Protein AF-A0A963J212-F1 (afdb_monomer)

Structure (mmCIF, N/CA/C/O backbone):
data_AF-A0A963J212-F1
#
_entry.id   AF-A0A963J212-F1
#
loop_
_atom_site.group_PDB
_atom_site.id
_atom_site.type_symbol
_atom_site.label_atom_id
_atom_site.label_alt_id
_atom_site.label_comp_id
_atom_site.label_asym_id
_atom_site.label_entity_id
_atom_site.label_seq_id
_atom_site.pdbx_PDB_ins_code
_atom_site.Cartn_x
_atom_site.Cartn_y
_atom_site.Cartn_z
_atom_site.occupancy
_atom_site.B_iso_or_equiv
_atom_site.auth_seq_id
_atom_site.auth_comp_id
_atom_site.auth_asym_id
_atom_site.auth_atom_id
_atom_site.pdbx_PDB_model_num
ATOM 1 N N . ALA A 1 1 ? 13.273 2.070 -7.114 1.00 79.88 1 ALA A N 1
ATOM 2 C CA . ALA A 1 1 ? 12.633 3.326 -6.672 1.00 79.88 1 ALA A CA 1
ATOM 3 C C . ALA A 1 1 ? 11.195 3.090 -6.200 1.00 79.88 1 ALA A C 1
ATOM 5 O O . ALA A 1 1 ? 10.994 3.070 -4.996 1.00 79.88 1 ALA A O 1
ATOM 6 N N . ASN A 1 2 ? 10.243 2.763 -7.089 1.00 90.06 2 ASN A N 1
ATOM 7 C CA . ASN A 1 2 ? 8.800 2.723 -6.768 1.00 90.06 2 ASN A CA 1
ATOM 8 C C . ASN A 1 2 ? 8.402 1.951 -5.493 1.00 90.06 2 ASN A C 1
ATOM 10 O O . ASN A 1 2 ? 7.568 2.420 -4.726 1.00 90.06 2 ASN A O 1
ATOM 14 N N . SER A 1 3 ? 8.986 0.773 -5.239 1.00 86.44 3 SER A N 1
ATOM 15 C CA . SER A 1 3 ? 8.664 0.019 -4.018 1.00 86.44 3 SER A CA 1
ATOM 16 C C . SER A 1 3 ? 9.127 0.719 -2.742 1.00 86.44 3 SER A C 1
ATOM 18 O O . SER A 1 3 ? 8.385 0.702 -1.772 1.00 86.44 3 SER A O 1
ATOM 20 N N . PHE A 1 4 ? 10.288 1.381 -2.743 1.00 90.56 4 PHE A N 1
ATOM 21 C CA . PHE A 1 4 ? 10.758 2.139 -1.579 1.00 90.56 4 PHE A CA 1
ATOM 22 C C . PHE A 1 4 ? 9.894 3.371 -1.305 1.00 90.56 4 PHE A C 1
ATOM 24 O O . PHE A 1 4 ? 9.629 3.673 -0.151 1.00 90.56 4 PHE A O 1
ATOM 31 N N . GLU A 1 5 ? 9.402 4.038 -2.346 1.00 92.12 5 GLU A N 1
ATOM 32 C CA . GLU A 1 5 ? 8.518 5.205 -2.214 1.00 92.12 5 GLU A CA 1
ATOM 33 C C . GLU A 1 5 ? 7.135 4.825 -1.668 1.00 92.12 5 GLU A C 1
ATOM 35 O O . GLU A 1 5 ? 6.524 5.596 -0.937 1.00 92.12 5 GLU A O 1
ATOM 40 N N . ALA A 1 6 ? 6.645 3.624 -1.991 1.00 93.38 6 ALA A N 1
ATOM 41 C CA . ALA A 1 6 ? 5.349 3.133 -1.526 1.00 93.38 6 ALA A CA 1
ATOM 42 C C . ALA A 1 6 ? 5.374 2.607 -0.075 1.00 93.38 6 ALA A C 1
ATOM 44 O O . ALA A 1 6 ? 4.333 2.553 0.581 1.00 93.38 6 ALA A O 1
ATOM 45 N N . LEU A 1 7 ? 6.543 2.200 0.437 1.00 93.94 7 LEU A N 1
ATOM 46 C CA . LEU A 1 7 ? 6.676 1.609 1.774 1.00 93.94 7 LEU A CA 1
ATOM 47 C C . LEU A 1 7 ? 6.249 2.553 2.915 1.00 93.94 7 LEU A C 1
ATOM 49 O O . LEU A 1 7 ? 5.465 2.103 3.751 1.00 93.94 7 LEU A O 1
ATOM 53 N N . PRO A 1 8 ? 6.676 3.834 2.964 1.00 97.00 8 PRO A N 1
ATOM 54 C CA . PRO A 1 8 ? 6.245 4.763 4.007 1.00 97.00 8 PRO A CA 1
ATOM 55 C C . PRO A 1 8 ? 4.724 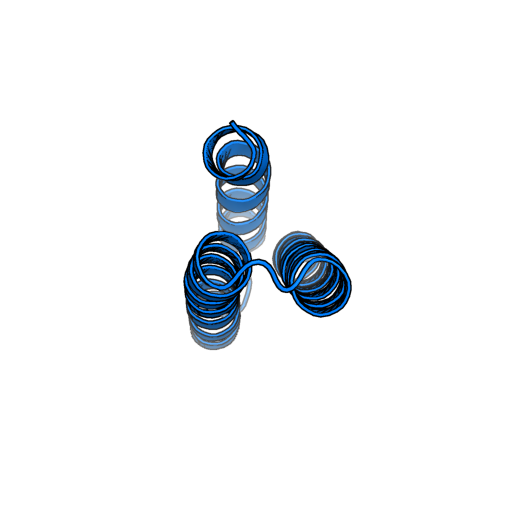4.894 4.117 1.00 97.00 8 PRO A C 1
ATOM 57 O O . PRO A 1 8 ? 4.202 4.896 5.228 1.00 97.00 8 PRO A O 1
ATOM 60 N N . PHE A 1 9 ? 4.004 4.927 2.989 1.00 96.31 9 PHE A N 1
ATOM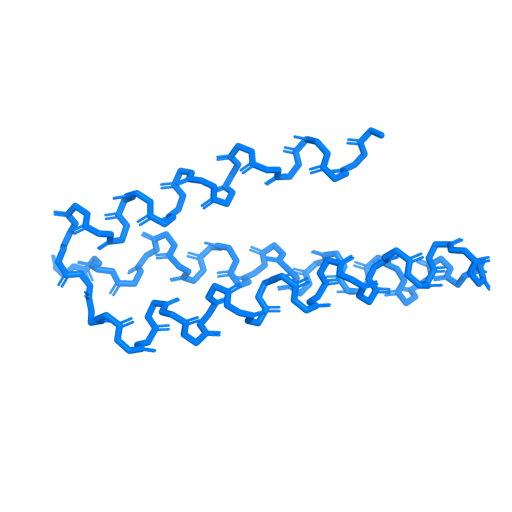 61 C CA . PHE A 1 9 ? 2.538 4.984 2.986 1.00 96.31 9 PHE A CA 1
ATOM 62 C C . PHE A 1 9 ? 1.921 3.749 3.642 1.00 96.31 9 PHE A C 1
ATOM 64 O O . PHE A 1 9 ? 1.030 3.863 4.475 1.00 96.31 9 PHE A O 1
ATOM 71 N N . PHE A 1 10 ? 2.418 2.557 3.304 1.00 98.00 10 PHE A N 1
ATOM 72 C CA . PHE A 1 10 ? 1.944 1.305 3.898 1.00 98.00 10 PHE A CA 1
ATOM 73 C C . PHE A 1 10 ? 2.205 1.216 5.393 1.00 98.00 10 PHE A C 1
ATOM 75 O O . PHE A 1 10 ? 1.291 0.896 6.150 1.00 98.00 10 PHE A O 1
ATOM 82 N N . ILE A 1 11 ? 3.418 1.561 5.820 1.00 98.06 11 ILE A N 1
ATOM 83 C CA . ILE A 1 11 ? 3.771 1.589 7.239 1.00 98.06 11 ILE A CA 1
ATOM 84 C C . ILE A 1 11 ? 2.857 2.570 7.983 1.00 98.06 11 ILE A C 1
ATOM 86 O O . ILE A 1 11 ? 2.272 2.204 9.000 1.00 98.06 11 ILE A O 1
ATOM 90 N N . ALA A 1 12 ? 2.677 3.785 7.457 1.00 98.12 12 ALA A N 1
ATOM 91 C CA . ALA A 1 12 ? 1.825 4.795 8.077 1.00 98.12 12 ALA A CA 1
ATOM 92 C C . ALA A 1 12 ? 0.363 4.331 8.190 1.00 98.12 12 ALA A C 1
ATOM 94 O O . ALA A 1 12 ? -0.234 4.459 9.256 1.00 98.12 12 ALA A O 1
ATOM 95 N N . ALA A 1 13 ? -0.200 3.746 7.128 1.00 98.19 13 ALA A N 1
ATOM 96 C CA . ALA A 1 13 ? -1.571 3.245 7.121 1.00 98.19 13 ALA A CA 1
ATOM 97 C C . ALA A 1 13 ? -1.799 2.146 8.169 1.00 98.19 13 ALA A C 1
ATOM 99 O O . ALA A 1 13 ? -2.758 2.222 8.935 1.00 98.19 13 ALA A O 1
ATOM 100 N N . VAL A 1 14 ? -0.902 1.157 8.245 1.00 98.25 14 VAL A N 1
ATOM 101 C CA . VAL A 1 14 ? -0.994 0.058 9.221 1.00 98.25 14 VAL A CA 1
ATOM 102 C C . VAL A 1 14 ? -0.869 0.579 10.654 1.00 98.25 14 VAL A C 1
ATOM 104 O O . VAL A 1 14 ? -1.651 0.187 11.518 1.00 98.25 14 VAL A O 1
ATOM 107 N N . LEU A 1 15 ? 0.067 1.501 10.908 1.00 98.19 15 LEU A N 1
ATOM 108 C CA . LEU A 1 15 ? 0.232 2.115 12.228 1.00 98.19 15 LEU A CA 1
ATOM 109 C C . LEU A 1 15 ? -1.014 2.897 12.659 1.00 98.19 15 LEU A C 1
ATOM 111 O O . LEU A 1 15 ? -1.457 2.752 13.796 1.00 98.19 15 LEU A O 1
ATOM 115 N N . VAL A 1 16 ? -1.609 3.687 11.760 1.00 98.19 16 VAL A N 1
ATOM 116 C CA . VAL A 1 16 ? -2.851 4.424 12.043 1.00 98.19 16 VAL A CA 1
ATOM 117 C C . VAL A 1 16 ? -4.004 3.462 12.326 1.00 98.19 16 VAL A C 1
ATOM 119 O O . VAL A 1 16 ? -4.700 3.631 13.325 1.00 98.19 16 VAL A O 1
ATOM 122 N N . ALA A 1 17 ? -4.176 2.418 11.513 1.00 97.94 17 ALA A N 1
ATOM 123 C CA . ALA A 1 17 ? -5.214 1.412 11.726 1.00 97.94 17 ALA A CA 1
ATOM 124 C C . ALA A 1 17 ? -5.076 0.720 13.095 1.00 97.94 17 ALA A C 1
ATOM 126 O O . ALA A 1 17 ? -6.067 0.571 13.814 1.00 97.94 17 ALA A O 1
ATOM 127 N N . HIS A 1 18 ? -3.851 0.360 13.492 1.00 97.44 18 HIS A N 1
ATOM 128 C CA . HIS A 1 18 ? -3.572 -0.178 14.824 1.00 97.44 18 HIS A CA 1
ATOM 129 C C . HIS A 1 18 ? -3.893 0.824 15.935 1.00 97.44 18 HIS A C 1
ATOM 131 O O . HIS A 1 18 ? -4.567 0.464 16.899 1.00 97.44 18 HIS A O 1
ATOM 137 N N . GLN A 1 19 ? -3.456 2.078 15.796 1.00 97.69 19 GLN A N 1
ATOM 138 C CA . GLN A 1 19 ? -3.677 3.117 16.804 1.00 97.69 19 GLN A CA 1
ATOM 139 C C . GLN A 1 19 ? -5.169 3.416 17.013 1.00 97.69 19 GLN A C 1
ATOM 141 O O . GLN A 1 19 ? -5.590 3.730 18.124 1.00 97.69 19 GLN A O 1
ATOM 146 N N . LEU A 1 20 ? -5.975 3.286 15.958 1.00 97.56 20 LEU A N 1
ATOM 147 C CA . LEU A 1 20 ? -7.428 3.441 16.001 1.00 97.56 20 LEU A CA 1
ATOM 148 C C . LEU A 1 20 ? -8.165 2.179 16.484 1.00 97.56 20 LEU A C 1
ATOM 150 O O . LEU A 1 20 ? -9.397 2.177 16.550 1.00 97.56 20 LEU A O 1
ATOM 154 N N . GLY A 1 21 ? -7.454 1.097 16.812 1.00 96.38 21 GLY A N 1
ATOM 155 C CA . GLY A 1 21 ? -8.067 -0.163 17.230 1.00 96.38 21 GLY A CA 1
ATOM 156 C C . GLY A 1 21 ? -8.956 -0.762 16.139 1.00 96.38 21 GLY A C 1
ATOM 157 O O . GLY A 1 21 ? -10.088 -1.169 16.412 1.00 96.38 21 GLY A O 1
ATOM 158 N N . ALA A 1 22 ? -8.493 -0.739 14.887 1.00 97.12 22 ALA A N 1
ATOM 159 C CA . ALA A 1 22 ? -9.143 -1.443 13.790 1.00 97.12 22 ALA A CA 1
ATOM 160 C C . ALA A 1 22 ? -9.190 -2.959 14.055 1.00 97.12 22 ALA A C 1
ATOM 162 O O . ALA A 1 22 ? -8.336 -3.513 14.747 1.00 97.12 22 ALA A O 1
ATOM 163 N N . GLY A 1 23 ? -10.181 -3.652 13.487 1.00 96.81 23 GLY A N 1
ATOM 164 C CA . GLY A 1 23 ? -10.294 -5.104 13.628 1.00 96.81 23 GLY A CA 1
ATOM 165 C C . GLY A 1 23 ? -9.075 -5.821 13.039 1.00 96.81 23 GLY A C 1
ATOM 166 O O . GLY A 1 23 ? -8.871 -5.785 11.825 1.00 96.81 23 GLY A O 1
ATOM 167 N N . GLN A 1 24 ? -8.303 -6.503 13.891 1.00 96.69 24 GLN A N 1
ATOM 168 C CA . GLN A 1 24 ? -7.014 -7.111 13.537 1.00 96.69 24 GLN A CA 1
ATOM 169 C C . GLN A 1 24 ? -7.097 -8.026 12.307 1.00 96.69 24 GLN A C 1
ATOM 171 O O . GLN A 1 24 ? -6.315 -7.875 11.379 1.00 96.69 24 GLN A O 1
ATOM 176 N N . ALA A 1 25 ? -8.096 -8.911 12.245 1.00 97.56 25 ALA A N 1
ATOM 177 C CA . ALA A 1 25 ? -8.238 -9.851 11.130 1.00 97.56 25 ALA A CA 1
ATOM 178 C C . ALA A 1 25 ? -8.457 -9.156 9.771 1.00 97.56 25 ALA A C 1
ATOM 180 O O . ALA A 1 25 ? -7.961 -9.621 8.747 1.00 97.56 25 ALA A O 1
ATOM 181 N N . VAL A 1 26 ? -9.189 -8.035 9.752 1.00 97.62 26 VAL A N 1
ATOM 182 C CA . VAL A 1 26 ? -9.418 -7.262 8.520 1.00 97.62 26 VAL A CA 1
ATOM 183 C C . VAL A 1 26 ? -8.153 -6.500 8.132 1.00 97.62 26 VAL A C 1
ATOM 185 O O . VAL A 1 26 ? -7.799 -6.468 6.954 1.00 97.62 26 VAL A O 1
ATOM 188 N N . LEU A 1 27 ? -7.445 -5.937 9.117 1.00 98.25 27 LEU A N 1
ATOM 189 C CA . LEU A 1 27 ? -6.154 -5.287 8.903 1.00 98.25 27 LEU A CA 1
ATOM 190 C C . LEU A 1 27 ? -5.128 -6.266 8.311 1.00 98.25 27 LEU A C 1
ATOM 192 O O . LEU A 1 27 ? -4.510 -5.948 7.297 1.00 98.25 27 LEU A O 1
ATOM 196 N N . ASP A 1 28 ? -5.007 -7.467 8.880 1.00 98.31 28 ASP A N 1
ATOM 197 C CA . ASP A 1 28 ? -4.089 -8.511 8.413 1.00 98.31 28 ASP A CA 1
ATOM 198 C C . ASP A 1 28 ? -4.411 -8.943 6.975 1.00 98.31 28 ASP A C 1
ATOM 200 O O . ASP A 1 28 ? -3.516 -9.047 6.134 1.00 98.31 28 ASP A O 1
ATOM 204 N N . LEU A 1 29 ? -5.697 -9.132 6.654 1.00 98.50 29 LEU A N 1
ATOM 205 C CA . LEU A 1 29 ? -6.132 -9.496 5.305 1.00 98.50 29 LEU A CA 1
ATOM 206 C C . LEU A 1 29 ? -5.762 -8.418 4.276 1.00 98.50 29 LEU A C 1
ATOM 208 O O . LEU A 1 29 ? -5.221 -8.734 3.213 1.00 98.50 29 LEU A O 1
ATOM 212 N N . LEU A 1 30 ? -6.032 -7.146 4.584 1.00 98.38 30 LEU A N 1
ATOM 213 C CA . LEU A 1 30 ? -5.692 -6.030 3.700 1.00 98.38 30 LEU A CA 1
ATOM 214 C C . LEU A 1 30 ? -4.173 -5.844 3.575 1.00 98.38 30 LEU A C 1
ATOM 216 O O . LEU A 1 30 ? -3.681 -5.550 2.484 1.00 98.38 30 LEU A O 1
ATOM 220 N N . ALA A 1 31 ? -3.420 -6.060 4.656 1.00 98.38 31 ALA A N 1
ATOM 221 C CA . ALA A 1 31 ? -1.963 -6.012 4.648 1.00 98.38 31 ALA A CA 1
ATOM 222 C C . ALA A 1 31 ? -1.363 -7.099 3.742 1.00 98.38 31 ALA A C 1
ATOM 224 O O . ALA A 1 31 ? -0.515 -6.799 2.898 1.00 98.38 31 ALA A O 1
ATOM 225 N N . VAL A 1 32 ? -1.847 -8.341 3.845 1.00 98.62 32 VAL A N 1
ATOM 226 C CA . VAL A 1 32 ? -1.442 -9.437 2.951 1.0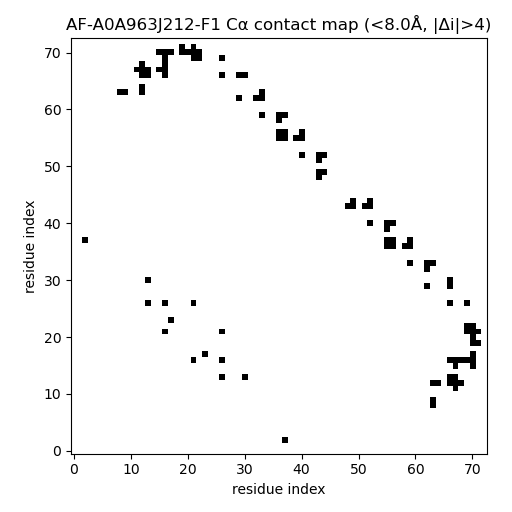0 98.62 32 VAL A CA 1
ATOM 227 C C . VAL A 1 32 ? -1.805 -9.114 1.503 1.00 98.62 32 VAL A C 1
ATOM 229 O O . VAL A 1 32 ? -0.959 -9.251 0.618 1.00 98.62 32 VAL A O 1
ATOM 232 N N . LEU A 1 33 ? -3.023 -8.627 1.248 1.00 98.50 33 LEU A N 1
ATOM 233 C CA . LEU A 1 33 ? -3.454 -8.232 -0.093 1.00 98.50 33 LEU A CA 1
ATOM 234 C C . LEU A 1 33 ? -2.541 -7.151 -0.692 1.00 98.50 33 LEU A C 1
ATOM 236 O O . LEU A 1 33 ? -2.137 -7.264 -1.850 1.00 98.50 33 LEU A O 1
ATOM 240 N N . TYR A 1 34 ? -2.169 -6.134 0.091 1.00 98.44 34 TYR A N 1
ATOM 241 C CA . TYR A 1 34 ? -1.221 -5.108 -0.340 1.00 98.44 34 TYR A CA 1
ATOM 242 C C . TYR A 1 34 ? 0.124 -5.723 -0.744 1.00 98.44 34 TYR A C 1
ATOM 244 O O . TYR A 1 34 ? 0.618 -5.449 -1.840 1.00 98.44 34 TYR A O 1
ATOM 252 N N . VAL A 1 35 ? 0.701 -6.590 0.096 1.00 98.00 35 VAL A N 1
ATOM 253 C CA . VAL A 1 35 ? 1.982 -7.255 -0.193 1.00 98.00 35 VAL A CA 1
ATOM 254 C C . VAL A 1 35 ? 1.894 -8.092 -1.470 1.00 98.00 35 VAL A C 1
ATOM 256 O 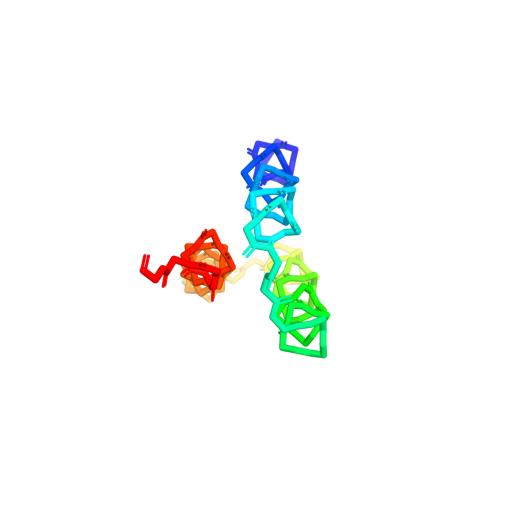O . VAL A 1 35 ? 2.771 -7.981 -2.328 1.00 98.00 35 VAL A O 1
ATOM 259 N N . LEU A 1 36 ? 0.817 -8.861 -1.656 1.00 98.44 36 LEU A N 1
ATOM 260 C CA . LEU A 1 36 ? 0.597 -9.638 -2.879 1.00 98.44 36 LEU A CA 1
ATOM 261 C C . LEU A 1 36 ? 0.525 -8.737 -4.117 1.00 98.44 36 LEU A C 1
ATOM 263 O O . LEU A 1 36 ? 1.186 -9.019 -5.116 1.00 98.44 36 LEU A O 1
ATOM 267 N N . LEU A 1 37 ? -0.198 -7.615 -4.054 1.00 98.00 37 LEU A N 1
ATOM 268 C CA . LEU A 1 37 ? -0.242 -6.641 -5.149 1.00 98.00 37 LEU A CA 1
ATOM 269 C C . LEU A 1 37 ? 1.146 -6.059 -5.454 1.00 98.00 37 LEU A C 1
ATOM 271 O O . LEU A 1 37 ? 1.479 -5.852 -6.620 1.00 98.00 37 LEU A O 1
ATOM 275 N N . ARG A 1 38 ? 2.001 -5.849 -4.444 1.00 96.94 38 ARG A N 1
ATOM 276 C CA . ARG A 1 38 ? 3.395 -5.427 -4.668 1.00 96.94 38 ARG A CA 1
ATOM 277 C C . ARG A 1 38 ? 4.226 -6.510 -5.359 1.00 96.94 38 ARG A C 1
ATOM 279 O O . ARG A 1 38 ? 5.015 -6.173 -6.241 1.00 96.94 38 ARG A O 1
ATOM 286 N N . LEU A 1 39 ? 4.030 -7.785 -5.023 1.00 97.44 39 LEU A N 1
ATOM 287 C CA . LEU A 1 39 ? 4.680 -8.898 -5.724 1.00 97.44 39 LEU A CA 1
ATOM 288 C C . LEU A 1 39 ? 4.209 -8.987 -7.184 1.00 97.44 39 LEU A C 1
ATOM 290 O O . LEU A 1 39 ? 5.039 -9.066 -8.090 1.00 97.44 39 LEU A O 1
ATOM 294 N N . PHE A 1 40 ? 2.900 -8.874 -7.435 1.00 97.44 40 PHE A N 1
ATOM 295 C CA . PHE A 1 40 ? 2.352 -8.821 -8.794 1.00 97.44 40 PHE A CA 1
ATOM 296 C C . PHE A 1 40 ? 2.892 -7.632 -9.589 1.00 97.44 40 PHE A C 1
ATOM 298 O O . PHE A 1 40 ? 3.259 -7.797 -10.750 1.00 97.44 40 PHE A O 1
ATOM 305 N N . TYR A 1 41 ? 3.012 -6.453 -8.975 1.00 96.38 41 TYR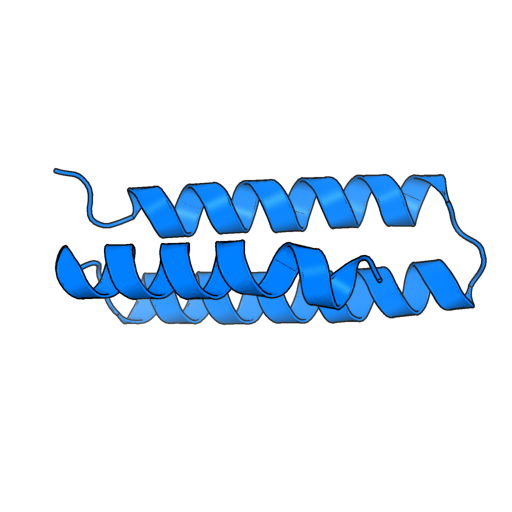 A N 1
ATOM 306 C CA . TYR A 1 41 ? 3.602 -5.281 -9.622 1.00 96.38 41 TYR A CA 1
ATOM 307 C C . TYR A 1 41 ? 5.029 -5.565 -10.113 1.00 96.38 41 TYR A C 1
ATOM 309 O O . TYR A 1 41 ? 5.366 -5.208 -11.242 1.00 96.38 41 TYR A O 1
ATOM 317 N N . ILE A 1 42 ? 5.854 -6.230 -9.295 1.00 95.94 42 ILE A N 1
ATOM 318 C CA . ILE A 1 42 ? 7.226 -6.607 -9.667 1.00 95.94 42 ILE A CA 1
ATOM 319 C C . ILE A 1 42 ? 7.210 -7.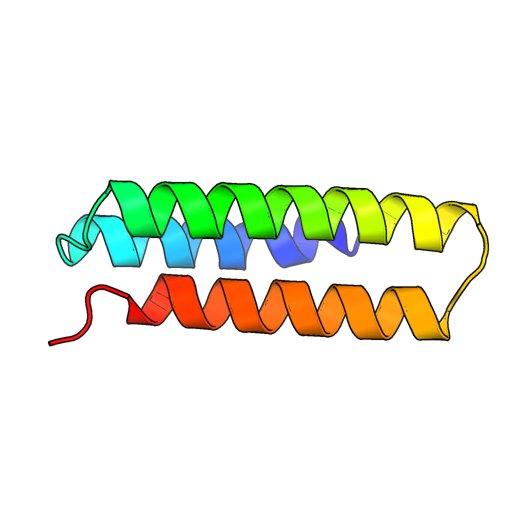599 -10.837 1.00 95.94 42 ILE A C 1
ATOM 321 O O . ILE A 1 42 ? 7.946 -7.400 -11.800 1.00 95.94 42 ILE A O 1
ATOM 325 N N . MET A 1 43 ? 6.337 -8.610 -10.814 1.00 96.88 43 MET A N 1
ATOM 326 C CA . MET A 1 43 ? 6.213 -9.566 -11.925 1.00 96.88 43 MET A CA 1
ATOM 327 C C . MET A 1 43 ? 5.804 -8.881 -13.239 1.00 96.88 43 MET A C 1
ATOM 329 O O . MET A 1 43 ? 6.402 -9.151 -14.281 1.00 96.88 43 MET A O 1
ATOM 333 N N . MET A 1 44 ? 4.859 -7.935 -13.195 1.00 96.12 44 MET A N 1
ATOM 334 C CA . MET A 1 44 ? 4.450 -7.144 -14.368 1.00 96.12 44 MET A CA 1
ATOM 335 C C . MET A 1 44 ? 5.556 -6.203 -14.857 1.00 96.12 44 MET A C 1
ATOM 337 O O . MET A 1 44 ? 5.642 -5.921 -16.050 1.00 96.12 44 MET A O 1
ATOM 341 N N . TYR A 1 45 ? 6.399 -5.706 -13.945 1.00 94.31 45 TYR A N 1
ATOM 342 C CA . TYR A 1 45 ? 7.561 -4.893 -14.291 1.00 94.31 45 TYR A CA 1
ATOM 343 C C . TYR A 1 45 ? 8.600 -5.715 -15.056 1.00 94.31 45 TYR A C 1
ATOM 345 O O . TYR A 1 45 ? 9.074 -5.268 -16.095 1.00 94.31 45 TYR A O 1
ATOM 353 N N . VAL A 1 46 ? 8.932 -6.912 -14.563 1.00 96.25 46 VAL A N 1
ATOM 354 C CA . VAL A 1 46 ? 9.907 -7.808 -15.210 1.00 96.25 46 VAL A CA 1
ATOM 355 C C . VAL A 1 46 ? 9.381 -8.346 -16.544 1.00 96.25 46 VAL A C 1
ATOM 357 O O . VAL A 1 46 ? 10.161 -8.541 -17.468 1.00 96.25 46 VAL A O 1
ATOM 360 N N . SER A 1 47 ? 8.064 -8.528 -16.669 1.00 96.38 47 SER A N 1
ATOM 361 C CA . SER A 1 47 ? 7.417 -9.023 -17.895 1.00 96.38 47 SER A CA 1
ATOM 362 C C . SER A 1 47 ? 7.113 -7.927 -18.930 1.00 96.38 47 SER A C 1
ATOM 364 O O . SER A 1 47 ? 6.433 -8.201 -19.912 1.00 96.38 47 SER A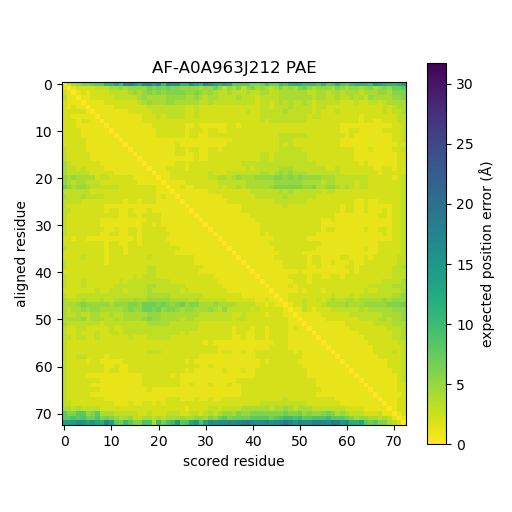 O 1
ATOM 366 N N . ASP A 1 48 ? 7.557 -6.687 -18.696 1.00 95.69 48 ASP A N 1
ATOM 367 C CA . ASP A 1 48 ? 7.321 -5.514 -19.553 1.00 95.69 48 ASP A CA 1
ATOM 368 C C . ASP A 1 48 ? 5.838 -5.282 -19.922 1.00 95.69 48 ASP A C 1
ATOM 370 O O . ASP A 1 48 ? 5.468 -5.004 -21.061 1.00 95.69 48 ASP A O 1
ATOM 374 N N . MET A 1 49 ? 4.946 -5.398 -18.928 1.00 95.88 49 MET A N 1
ATOM 375 C CA . MET A 1 49 ? 3.497 -5.208 -19.089 1.00 95.88 49 MET A CA 1
ATOM 376 C C . MET A 1 49 ? 3.034 -3.871 -18.476 1.00 95.88 49 MET A C 1
ATOM 378 O O . MET A 1 49 ? 2.452 -3.850 -17.384 1.00 95.88 49 MET A O 1
ATOM 382 N N . PRO A 1 50 ? 3.236 -2.718 -19.146 1.00 93.88 50 PRO A N 1
ATOM 383 C CA . PRO A 1 50 ? 3.091 -1.400 -18.525 1.00 93.88 50 PRO A CA 1
ATOM 384 C C . PRO A 1 50 ? 1.659 -1.066 -18.085 1.00 93.88 50 PRO A C 1
ATOM 386 O O . PRO A 1 50 ? 1.476 -0.490 -17.014 1.00 93.88 50 PRO A O 1
ATOM 389 N N . ARG A 1 51 ? 0.632 -1.446 -18.862 1.00 95.75 51 ARG A N 1
ATOM 390 C CA . ARG A 1 51 ? -0.776 -1.181 -18.494 1.00 95.75 51 ARG A CA 1
ATOM 391 C C . ARG A 1 51 ? -1.197 -1.978 -17.259 1.00 95.75 51 ARG A C 1
ATOM 393 O O . ARG A 1 51 ? -1.798 -1.418 -16.346 1.00 95.75 51 ARG A O 1
ATOM 400 N N . ALA A 1 52 ? -0.841 -3.264 -17.218 1.00 95.75 52 ALA A N 1
ATOM 401 C CA . ALA A 1 52 ? -1.121 -4.134 -16.078 1.00 95.75 52 ALA A CA 1
ATOM 402 C C . ALA A 1 52 ? -0.379 -3.649 -14.827 1.00 95.75 52 ALA A C 1
ATOM 404 O O . ALA A 1 52 ? -0.973 -3.540 -13.758 1.00 95.75 52 ALA A O 1
ATOM 405 N N . ARG A 1 53 ? 0.891 -3.256 -14.978 1.00 96.06 53 ARG A N 1
ATOM 406 C CA . ARG A 1 53 ? 1.687 -2.655 -13.906 1.00 96.06 53 ARG A CA 1
ATOM 407 C C . ARG A 1 53 ? 1.000 -1.429 -13.294 1.00 96.06 53 ARG A C 1
ATOM 409 O O . ARG A 1 53 ? 0.903 -1.345 -12.072 1.00 96.06 53 ARG A O 1
ATOM 416 N N . SER A 1 54 ? 0.506 -0.502 -14.116 1.00 96.75 54 SER A N 1
ATOM 417 C CA . SER A 1 54 ? -0.202 0.691 -13.628 1.00 96.75 54 SER A CA 1
ATOM 418 C C . SER A 1 54 ? -1.517 0.346 -12.924 1.00 96.75 54 SER A C 1
ATOM 420 O O . SER A 1 54 ? -1.810 0.916 -11.875 1.00 96.75 54 SER A O 1
ATOM 422 N N . ALA A 1 55 ? -2.281 -0.618 -13.446 1.00 97.81 55 ALA A N 1
ATOM 423 C CA . ALA A 1 55 ? -3.516 -1.077 -12.810 1.00 97.81 55 ALA A CA 1
ATOM 424 C C . ALA A 1 55 ? -3.253 -1.707 -11.429 1.00 97.81 55 ALA A C 1
ATOM 426 O O . ALA A 1 55 ? -3.908 -1.349 -10.451 1.00 97.81 55 ALA A O 1
ATOM 427 N N . VAL A 1 56 ? -2.249 -2.586 -11.324 1.00 97.62 56 VAL A N 1
ATOM 428 C CA . VAL A 1 56 ? -1.853 -3.219 -10.053 1.00 97.62 56 VAL A CA 1
ATOM 429 C C . VAL A 1 56 ? -1.336 -2.182 -9.055 1.00 97.62 56 VAL A C 1
ATOM 431 O O . VAL A 1 56 ? -1.650 -2.263 -7.868 1.00 97.62 56 VAL A O 1
ATOM 434 N N . TRP A 1 57 ? -0.588 -1.178 -9.522 1.00 97.12 57 TRP A N 1
ATOM 435 C CA . TRP A 1 57 ? -0.144 -0.073 -8.673 1.00 97.12 57 TRP A CA 1
ATOM 436 C C . TRP A 1 57 ? -1.327 0.708 -8.090 1.00 97.12 57 TRP A C 1
ATOM 438 O O . TRP A 1 57 ? -1.371 0.925 -6.881 1.00 97.12 57 TRP A O 1
ATOM 448 N N . GLY A 1 58 ? -2.308 1.066 -8.926 1.00 97.44 58 GLY A N 1
ATOM 449 C CA . GLY A 1 58 ? -3.527 1.742 -8.480 1.00 97.44 58 GLY A CA 1
ATOM 450 C C . GLY A 1 58 ? -4.317 0.902 -7.475 1.00 97.44 58 GLY A C 1
ATOM 451 O O . GLY A 1 58 ? -4.718 1.412 -6.434 1.00 97.44 58 GLY A O 1
ATOM 452 N N . GLY A 1 59 ? -4.460 -0.403 -7.727 1.00 98.12 59 GLY A N 1
ATOM 453 C CA . GLY A 1 59 ? -5.095 -1.332 -6.789 1.00 98.12 59 GLY A CA 1
ATOM 454 C C . GLY A 1 59 ? -4.397 -1.368 -5.426 1.00 98.12 59 GLY A C 1
ATOM 455 O O . GLY A 1 59 ? -5.053 -1.241 -4.396 1.00 98.12 59 GLY A O 1
ATOM 456 N N . ALA A 1 60 ? -3.063 -1.464 -5.407 1.00 97.88 60 ALA A N 1
ATOM 457 C CA . ALA A 1 60 ? -2.290 -1.430 -4.163 1.00 97.88 60 ALA A CA 1
ATOM 458 C C . ALA A 1 60 ? -2.470 -0.101 -3.414 1.00 97.88 60 ALA A C 1
ATOM 460 O O . ALA A 1 60 ? -2.566 -0.091 -2.187 1.00 97.88 60 ALA A O 1
ATOM 461 N N . PHE A 1 61 ? -2.547 1.013 -4.144 1.00 97.75 61 PHE A N 1
ATOM 462 C CA . PHE A 1 61 ? -2.786 2.331 -3.566 1.00 97.75 61 PHE A CA 1
ATOM 463 C C . PHE A 1 61 ? -4.182 2.441 -2.931 1.00 97.75 61 PHE A C 1
ATOM 465 O O . PHE A 1 61 ? -4.302 2.914 -1.805 1.00 97.75 61 PHE A O 1
ATOM 472 N N . PHE A 1 62 ? -5.229 1.921 -3.578 1.00 98.38 62 PHE A N 1
ATOM 473 C CA . PHE A 1 62 ? -6.571 1.877 -2.984 1.00 98.38 62 PHE A CA 1
ATOM 474 C C . PHE A 1 62 ? -6.642 0.998 -1.732 1.00 98.38 62 PHE A C 1
ATOM 476 O O . PHE A 1 62 ? -7.261 1.398 -0.749 1.00 98.38 62 PHE A O 1
ATOM 483 N N . VAL A 1 63 ? -5.976 -0.162 -1.728 1.00 98.44 63 VAL A N 1
ATOM 484 C CA . VAL A 1 63 ? -5.882 -1.010 -0.525 1.00 98.44 63 VAL A CA 1
ATOM 485 C C . VAL A 1 63 ? -5.184 -0.263 0.613 1.00 98.44 63 VAL A C 1
ATOM 487 O O . VAL A 1 63 ? -5.630 -0.327 1.753 1.00 98.44 63 VAL A O 1
ATOM 490 N N . ASN A 1 64 ? -4.130 0.496 0.310 1.00 98.31 64 ASN A N 1
ATOM 491 C CA . ASN A 1 64 ? -3.430 1.324 1.290 1.00 98.31 64 ASN A CA 1
ATOM 492 C C . ASN A 1 64 ? -4.352 2.376 1.934 1.00 98.31 64 ASN A C 1
ATOM 494 O O . ASN A 1 64 ? -4.405 2.489 3.157 1.00 98.31 64 ASN A O 1
ATOM 498 N N . ILE A 1 65 ? -5.134 3.081 1.110 1.00 98.19 65 ILE A N 1
ATOM 499 C CA . ILE A 1 65 ? -6.145 4.040 1.574 1.00 98.19 65 ILE A CA 1
ATOM 500 C C . ILE A 1 65 ? -7.191 3.339 2.450 1.00 98.19 65 ILE A C 1
ATOM 502 O O . ILE A 1 65 ? -7.537 3.845 3.516 1.00 98.19 65 ILE A O 1
ATOM 506 N N . ALA A 1 66 ? -7.670 2.162 2.040 1.00 98.12 66 ALA A N 1
ATOM 507 C CA . ALA A 1 66 ? -8.640 1.395 2.816 1.00 98.12 66 ALA A CA 1
ATOM 508 C C . ALA A 1 66 ? -8.097 1.006 4.202 1.00 98.12 66 ALA A C 1
ATOM 510 O O . ALA A 1 66 ? -8.819 1.127 5.188 1.00 98.12 66 ALA A O 1
ATOM 511 N N . ILE A 1 67 ? -6.823 0.602 4.293 1.00 98.25 67 ILE A N 1
ATOM 512 C CA . ILE A 1 67 ? -6.155 0.331 5.574 1.00 98.25 67 ILE A CA 1
ATOM 513 C C . ILE A 1 67 ? -6.141 1.590 6.444 1.00 98.25 67 ILE A C 1
ATOM 515 O O . ILE A 1 67 ? -6.531 1.526 7.606 1.00 98.25 67 ILE A O 1
ATOM 519 N N . PHE A 1 68 ? -5.737 2.735 5.888 1.00 98.00 68 PHE A N 1
ATOM 520 C CA . PHE A 1 68 ? -5.618 3.987 6.639 1.00 98.00 68 PHE A CA 1
ATOM 521 C C . PHE A 1 68 ? -6.936 4.399 7.318 1.00 98.00 68 PHE A C 1
ATOM 523 O O . PHE A 1 68 ? -6.931 4.835 8.468 1.00 98.00 68 PHE A O 1
ATOM 530 N N . PHE A 1 69 ? -8.070 4.216 6.636 1.00 97.44 69 PHE A N 1
ATOM 531 C CA . PHE A 1 69 ? -9.396 4.565 7.160 1.00 97.44 69 PHE A CA 1
ATOM 532 C C . PHE A 1 69 ? -10.102 3.435 7.921 1.00 97.44 69 PHE A C 1
ATOM 534 O O . PHE A 1 69 ? -11.191 3.653 8.447 1.00 97.44 69 PHE A O 1
ATOM 541 N N . LEU A 1 70 ? -9.505 2.246 8.031 1.00 96.25 70 LEU A N 1
ATOM 542 C CA . LEU A 1 70 ? -10.172 1.058 8.576 1.00 96.25 70 LEU A CA 1
ATOM 543 C C . LEU A 1 70 ? -10.683 1.235 10.018 1.00 96.25 70 LEU A C 1
ATOM 545 O O . LEU A 1 70 ? -11.696 0.650 10.393 1.00 96.25 70 LEU A O 1
ATOM 549 N N . GLY A 1 71 ? -9.973 2.011 10.839 1.00 89.75 71 GLY A N 1
ATOM 550 C CA . GLY A 1 71 ? -10.328 2.262 12.240 1.00 89.75 71 GLY A CA 1
ATOM 551 C C . GLY A 1 71 ? -11.106 3.558 12.487 1.00 89.75 71 GLY A C 1
ATOM 552 O O . GLY A 1 71 ? -11.377 3.879 13.644 1.00 89.75 71 GLY A O 1
ATOM 553 N N . TYR A 1 72 ? -11.425 4.322 11.439 1.00 90.06 72 TYR A N 1
ATOM 554 C CA . TYR A 1 72 ? -12.103 5.611 11.567 1.00 90.06 72 TYR A CA 1
ATOM 555 C C . TYR A 1 72 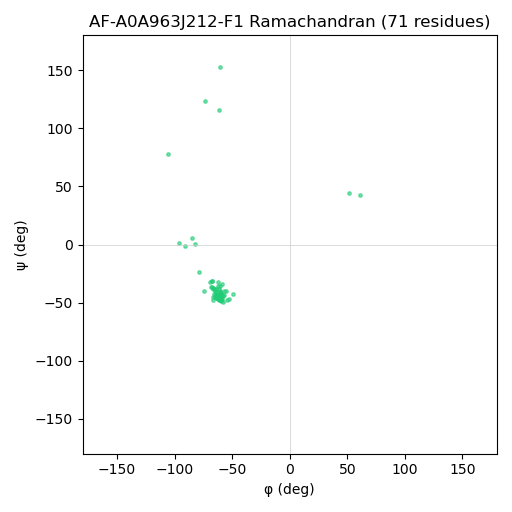? -13.582 5.403 11.929 1.00 90.06 72 TYR A C 1
ATOM 557 O O . TYR A 1 72 ? -14.296 4.685 11.22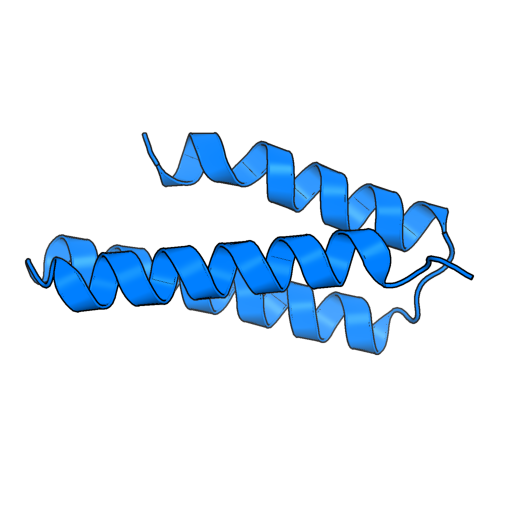8 1.00 90.06 72 TYR A O 1
ATOM 565 N N . ARG A 1 73 ? -14.024 6.000 13.041 1.00 75.12 73 ARG A N 1
ATOM 566 C CA . ARG A 1 73 ? -15.381 5.904 13.595 1.00 75.12 73 ARG A CA 1
ATOM 567 C C . ARG A 1 73 ? -15.804 7.227 14.216 1.00 75.12 73 ARG A C 1
ATOM 569 O O . ARG A 1 73 ? -14.903 7.915 14.749 1.00 75.12 73 ARG A O 1
#

Solvent-accessible surface area (backbone atoms only — not comparable to full-atom values): 3864 Å² total; per-residue (Å²): 109,71,70,70,68,49,44,62,58,47,55,51,16,52,52,46,13,57,75,49,65,30,61,61,73,60,52,51,51,49,52,51,51,34,54,51,31,52,53,50,28,51,52,26,58,76,66,72,34,67,70,60,26,53,52,35,49,52,51,31,50,52,46,39,53,50,40,41,51,59,28,71,128

Secondary structure (DSSP, 8-state):
-HHHHHHHHHHHHHHHHHHTT--HHHHHHHHHHHHHHHHHHHHHHHTT-HHHHHHHHHHHHHHHHHHHHTT--

Mean predicted aligned error: 2.39 Å

Radius of gyration: 12.82 Å; Cα contacts (8 Å, |Δi|>4): 59; chains: 1; bounding box: 28×16×37 Å

pLDDT: mean 96.1, std 3.95, range [75.12, 98.62]

Foldseek 3Di:
DVVVVCVVLQVQLQVQLVVLVFDPVVLVVLNVVLVVLVVVLVVCVVVVPVVVNVVSVVVSVVSSVCSNCRSPD

Sequence (73 aa):
ANSFEALPFFIAAVLVAHQLGAGQAVLDLLAVLYVLLRLFYIMMYVSDMPRARSAVWGGAFFVNIAIFFLGYR